Protein AF-A0A4Y7T231-F1 (afdb_monomer)

pLDDT: mean 80.31, std 19.52, range [34.78, 98.25]

Structure (mmCIF, N/CA/C/O backbone):
data_AF-A0A4Y7T231-F1
#
_entry.id   AF-A0A4Y7T231-F1
#
loop_
_atom_site.group_PDB
_atom_site.id
_atom_site.type_symbol
_atom_site.label_atom_id
_atom_site.label_alt_id
_atom_site.label_comp_id
_atom_site.label_asym_id
_atom_site.label_entity_id
_atom_site.label_seq_id
_atom_site.pdbx_PDB_ins_code
_atom_site.Cartn_x
_atom_site.Cartn_y
_atom_site.Cartn_z
_atom_site.occupancy
_atom_site.B_iso_or_equiv
_atom_site.auth_seq_id
_atom_site.auth_comp_id
_atom_site.auth_asym_id
_atom_site.auth_atom_id
_atom_site.pdbx_PDB_model_num
ATOM 1 N N . LEU A 1 1 ? 6.456 -14.681 -11.853 1.00 49.94 1 LEU A N 1
ATOM 2 C CA . LEU A 1 1 ? 7.644 -13.936 -11.351 1.00 49.94 1 LEU A CA 1
ATOM 3 C C . LEU A 1 1 ? 8.994 -14.300 -12.011 1.00 49.94 1 LEU A C 1
ATOM 5 O O . LEU A 1 1 ? 9.923 -13.508 -11.938 1.00 49.94 1 LEU A O 1
ATOM 9 N N . ARG A 1 2 ? 9.139 -15.438 -12.713 1.00 39.25 2 ARG A N 1
ATOM 10 C CA . ARG A 1 2 ? 10.451 -16.008 -13.107 1.00 39.25 2 ARG A CA 1
ATOM 11 C C . ARG A 1 2 ? 11.272 -15.256 -14.187 1.00 39.25 2 ARG A C 1
ATOM 13 O O . ARG A 1 2 ? 12.428 -15.616 -14.386 1.00 39.25 2 ARG A O 1
ATOM 20 N N . LYS A 1 3 ? 10.722 -14.251 -14.892 1.00 48.41 3 LYS A N 1
ATOM 21 C CA . LYS A 1 3 ? 11.432 -13.534 -15.982 1.00 48.41 3 LYS A CA 1
ATOM 22 C C . LYS A 1 3 ? 12.099 -12.209 -15.568 1.00 48.41 3 LYS A C 1
ATOM 24 O O . LYS A 1 3 ? 13.161 -11.919 -16.097 1.00 48.41 3 LYS A O 1
ATOM 29 N N . PHE A 1 4 ? 11.557 -11.461 -14.602 1.00 51.03 4 PHE A N 1
ATOM 30 C CA . PHE A 1 4 ? 12.110 -10.152 -14.197 1.00 51.03 4 PHE A CA 1
ATOM 31 C C . PHE A 1 4 ? 13.286 -10.251 -13.211 1.00 51.03 4 PHE A C 1
ATOM 33 O O . PHE A 1 4 ? 14.198 -9.435 -13.249 1.00 51.03 4 PHE A O 1
ATOM 40 N N . GLY A 1 5 ? 13.320 -11.288 -12.367 1.00 53.34 5 GLY A N 1
ATOM 41 C CA . GLY A 1 5 ? 14.402 -11.469 -11.391 1.00 53.34 5 GLY A CA 1
ATOM 42 C C . GLY A 1 5 ? 15.740 -11.943 -11.979 1.00 53.34 5 GLY A C 1
ATOM 43 O O . GLY A 1 5 ? 16.729 -11.974 -11.258 1.00 53.34 5 GLY A O 1
ATOM 44 N N . ARG A 1 6 ? 15.785 -12.341 -13.262 1.00 56.06 6 ARG A N 1
ATOM 45 C CA . ARG A 1 6 ? 17.008 -12.859 -13.909 1.00 56.06 6 ARG A CA 1
ATOM 46 C C . ARG A 1 6 ? 17.960 -11.765 -14.384 1.00 56.06 6 ARG A C 1
ATOM 48 O O . ARG A 1 6 ? 19.158 -12.012 -14.412 1.00 56.06 6 ARG A O 1
ATOM 55 N N . ASP A 1 7 ? 17.438 -10.593 -14.735 1.00 64.94 7 ASP A N 1
ATOM 56 C CA . ASP A 1 7 ? 18.247 -9.448 -15.152 1.00 64.94 7 ASP A CA 1
ATOM 57 C C . ASP A 1 7 ? 17.578 -8.141 -14.704 1.00 64.94 7 ASP A C 1
ATOM 59 O O . ASP A 1 7 ? 16.845 -7.474 -15.439 1.00 64.94 7 ASP A O 1
ATOM 63 N N . ILE A 1 8 ? 17.800 -7.810 -13.430 1.00 64.56 8 ILE A N 1
ATOM 64 C CA . ILE A 1 8 ? 17.281 -6.589 -12.804 1.00 64.56 8 ILE A CA 1
ATOM 65 C C . ILE A 1 8 ? 17.840 -5.348 -13.519 1.00 64.56 8 ILE A C 1
ATOM 67 O O . ILE A 1 8 ? 17.137 -4.346 -13.632 1.00 64.56 8 ILE A O 1
ATOM 71 N N . SER A 1 9 ? 19.069 -5.412 -14.040 1.00 64.62 9 SER A N 1
ATOM 72 C CA . SER A 1 9 ? 19.728 -4.297 -14.727 1.00 64.62 9 SER A CA 1
ATOM 73 C C . SER A 1 9 ? 19.059 -3.979 -16.065 1.00 64.62 9 SER A C 1
ATOM 75 O O . SER A 1 9 ? 18.733 -2.818 -16.318 1.00 64.62 9 SER A O 1
ATOM 77 N N . ALA A 1 10 ? 18.751 -4.996 -16.875 1.00 62.28 10 ALA A N 1
ATOM 78 C CA . ALA A 1 10 ? 17.990 -4.816 -18.113 1.00 62.28 10 ALA A CA 1
ATOM 79 C C . ALA A 1 10 ? 16.569 -4.290 -17.843 1.00 62.28 10 ALA A C 1
ATOM 81 O O . ALA A 1 10 ? 16.076 -3.416 -18.558 1.00 62.28 10 ALA A O 1
ATOM 82 N N . CYS A 1 11 ? 15.921 -4.759 -16.770 1.00 62.97 11 CYS A N 1
ATOM 83 C CA . CYS A 1 11 ? 14.601 -4.264 -16.370 1.00 62.97 11 CYS A CA 1
ATOM 84 C C . CYS A 1 11 ? 14.643 -2.796 -15.921 1.00 62.97 11 CYS A C 1
ATOM 86 O O . CYS A 1 11 ? 13.737 -2.036 -16.256 1.00 62.97 11 CYS A O 1
ATOM 88 N N . LYS A 1 12 ? 15.704 -2.376 -15.215 1.00 64.56 12 LYS A N 1
ATOM 89 C CA . LYS A 1 12 ? 15.936 -0.969 -14.846 1.00 64.56 12 LYS A CA 1
ATOM 90 C C . LYS A 1 12 ? 16.110 -0.091 -16.086 1.00 64.56 12 LYS A C 1
ATOM 92 O O . LYS A 1 12 ? 15.444 0.935 -16.189 1.00 64.56 12 LYS A O 1
ATOM 97 N N . GLN A 1 13 ? 16.941 -0.504 -17.046 1.00 61.41 13 GLN A N 1
ATOM 98 C CA . GLN A 1 13 ? 17.108 0.233 -18.306 1.00 61.41 13 GLN A CA 1
ATOM 99 C C . GLN A 1 13 ? 15.795 0.346 -19.090 1.00 61.41 13 GLN A C 1
ATOM 101 O O . GLN A 1 13 ? 15.484 1.415 -19.612 1.00 61.41 13 GLN A O 1
ATOM 106 N N . TRP A 1 14 ? 14.993 -0.719 -19.136 1.00 65.81 14 TRP A N 1
ATOM 107 C CA . TRP A 1 14 ? 13.682 -0.682 -19.783 1.00 65.81 14 TRP A CA 1
ATOM 108 C C . TRP A 1 14 ? 12.691 0.244 -19.060 1.00 65.81 14 TRP A C 1
ATOM 110 O O . TRP A 1 14 ? 11.988 1.013 -19.707 1.00 65.81 14 TRP A O 1
ATOM 120 N N . LEU A 1 15 ? 12.670 0.239 -17.723 1.00 65.44 15 LEU A N 1
ATOM 121 C CA . LEU A 1 15 ? 11.829 1.145 -16.932 1.00 65.44 15 LEU A CA 1
ATOM 122 C C . LEU A 1 15 ? 12.198 2.619 -17.147 1.00 65.44 15 LEU A C 1
ATOM 124 O O . LEU A 1 15 ? 11.304 3.443 -17.305 1.00 65.44 15 LEU A O 1
ATOM 128 N N . LEU A 1 16 ? 13.495 2.939 -17.206 1.00 63.09 16 LEU A N 1
ATOM 129 C CA . LEU A 1 16 ? 13.986 4.304 -17.439 1.00 63.09 16 LEU A CA 1
ATOM 130 C C . LEU A 1 16 ? 13.716 4.813 -18.862 1.00 63.09 16 LEU A C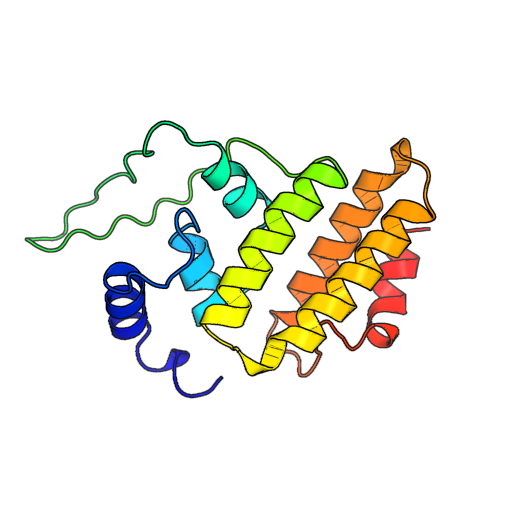 1
ATOM 132 O O . LEU A 1 16 ? 13.644 6.019 -19.078 1.00 63.09 16 LEU A O 1
ATOM 136 N N . THR A 1 17 ? 13.579 3.908 -19.833 1.00 59.59 17 THR A N 1
ATOM 137 C CA . THR A 1 17 ? 13.342 4.246 -21.248 1.00 59.59 17 THR A CA 1
ATOM 138 C C . THR A 1 17 ? 11.875 4.122 -21.662 1.00 59.59 17 THR A C 1
ATOM 140 O O . THR A 1 17 ? 11.496 4.587 -22.737 1.00 59.59 17 THR A O 1
ATOM 143 N N . SER A 1 18 ? 11.024 3.529 -20.820 1.00 61.50 18 SER A N 1
ATOM 144 C CA . SER A 1 18 ? 9.601 3.364 -21.099 1.00 61.50 18 SER A CA 1
ATOM 145 C C . SER A 1 18 ? 8.828 4.651 -20.820 1.00 61.50 18 SER A C 1
ATOM 147 O O . SER A 1 18 ? 8.595 5.025 -19.673 1.00 61.50 18 SER A O 1
ATOM 149 N N . SER A 1 19 ? 8.306 5.268 -21.878 1.00 61.03 19 SER A N 1
ATOM 150 C CA . SER A 1 19 ? 7.369 6.398 -21.794 1.00 61.03 19 SER A CA 1
ATOM 151 C C . SER A 1 19 ? 6.015 6.045 -21.159 1.00 61.03 19 SER A C 1
ATOM 153 O O . SER A 1 19 ? 5.220 6.934 -20.872 1.00 61.03 19 SER A O 1
ATOM 155 N N . SER A 1 20 ? 5.742 4.753 -20.945 1.00 72.88 20 SER A N 1
ATOM 156 C CA . SER A 1 20 ? 4.485 4.247 -20.375 1.00 72.88 20 SER A CA 1
ATOM 157 C C . SER A 1 20 ? 4.581 3.877 -18.891 1.00 72.88 20 SER A C 1
ATOM 159 O O . SER A 1 20 ? 3.562 3.543 -18.282 1.00 72.88 20 SER A O 1
ATOM 161 N N . ALA A 1 21 ? 5.780 3.933 -18.299 1.00 75.62 21 ALA A N 1
ATOM 162 C CA . ALA A 1 21 ? 5.953 3.707 -16.870 1.00 75.62 21 ALA A CA 1
ATOM 163 C C . ALA A 1 21 ? 5.348 4.879 -16.066 1.00 75.62 21 ALA A C 1
ATOM 165 O O . ALA A 1 21 ? 5.472 6.034 -16.481 1.00 75.62 21 ALA A O 1
ATOM 166 N N . PRO A 1 22 ? 4.701 4.624 -14.911 1.00 79.62 22 PRO A N 1
ATOM 167 C CA . PRO A 1 22 ? 4.197 5.687 -14.047 1.00 79.62 22 PRO A CA 1
ATOM 168 C C . PRO A 1 22 ? 5.289 6.701 -13.675 1.00 79.62 22 PRO A C 1
ATOM 170 O O . PRO A 1 22 ? 6.287 6.356 -13.039 1.00 79.62 22 PRO A O 1
ATOM 173 N N . SER A 1 23 ? 5.088 7.962 -14.061 1.00 74.50 23 SER A N 1
ATOM 174 C CA . SER A 1 23 ? 6.010 9.057 -13.760 1.00 74.50 23 SER A CA 1
ATOM 175 C C . SER A 1 23 ? 6.083 9.322 -12.256 1.00 74.50 23 SER A C 1
ATOM 177 O O . SER A 1 23 ? 5.051 9.359 -11.587 1.00 74.50 23 SER A O 1
ATOM 179 N N . GLY A 1 24 ? 7.288 9.570 -11.741 1.00 78.81 24 GLY A N 1
ATOM 180 C CA . GLY A 1 24 ? 7.498 9.942 -10.339 1.00 78.81 24 GLY A CA 1
ATOM 181 C C . GLY A 1 24 ? 7.506 8.772 -9.352 1.00 78.81 24 GLY A C 1
ATOM 182 O O . GLY A 1 24 ? 7.643 9.013 -8.159 1.00 78.81 24 GLY A O 1
ATOM 183 N N . PHE A 1 25 ? 7.396 7.517 -9.808 1.00 86.75 25 PHE A N 1
ATOM 184 C CA . PHE A 1 25 ? 7.574 6.366 -8.920 1.00 86.75 25 PHE A CA 1
ATOM 185 C C . PHE A 1 25 ? 9.067 6.172 -8.573 1.00 86.75 25 PHE A C 1
ATOM 187 O O . PHE A 1 25 ? 9.893 6.155 -9.493 1.00 86.75 25 PHE A O 1
ATOM 194 N N . PRO A 1 26 ? 9.444 6.015 -7.287 1.00 88.19 26 PRO A N 1
ATOM 195 C CA . PRO A 1 26 ? 10.848 5.987 -6.877 1.00 88.19 26 PRO A CA 1
ATOM 196 C C . PRO A 1 26 ? 11.624 4.797 -7.452 1.00 88.19 26 PRO A C 1
ATOM 198 O O . PRO A 1 26 ? 11.143 3.660 -7.442 1.00 88.19 26 PRO A O 1
ATOM 201 N N . ALA A 1 27 ? 12.877 5.027 -7.855 1.00 84.31 27 ALA A N 1
ATOM 202 C CA . ALA A 1 27 ? 13.767 3.976 -8.354 1.00 84.31 27 ALA A CA 1
ATOM 203 C C . ALA A 1 27 ? 14.005 2.852 -7.325 1.00 84.31 27 ALA A C 1
ATOM 205 O O . ALA A 1 27 ? 14.038 1.675 -7.693 1.00 84.31 27 ALA A O 1
ATOM 206 N N . SER A 1 28 ? 14.105 3.194 -6.033 1.00 85.75 28 SER A N 1
ATOM 207 C CA . SER A 1 28 ? 14.230 2.212 -4.945 1.00 85.75 28 SER A CA 1
ATOM 208 C C . SER A 1 28 ? 13.022 1.279 -4.860 1.00 85.75 28 SER A C 1
ATOM 210 O O . SER A 1 28 ? 13.167 0.085 -4.600 1.00 85.75 28 SER A O 1
ATOM 212 N N . GLU A 1 29 ? 11.825 1.802 -5.120 1.00 90.88 29 GLU A N 1
ATOM 213 C CA . GLU A 1 29 ? 10.590 1.030 -5.030 1.00 90.88 29 GLU A CA 1
ATOM 214 C C . GLU A 1 29 ? 10.352 0.181 -6.277 1.00 90.88 29 GLU A C 1
ATOM 216 O O . GLU A 1 29 ? 9.844 -0.935 -6.165 1.00 90.88 29 GLU A O 1
ATOM 221 N N . TRP A 1 30 ? 10.809 0.630 -7.451 1.00 87.75 30 TRP A N 1
ATOM 222 C CA . TRP A 1 30 ? 10.904 -0.239 -8.628 1.00 87.75 30 TRP A CA 1
ATOM 223 C C . TRP A 1 30 ? 11.787 -1.456 -8.355 1.00 87.75 30 TRP A C 1
ATOM 225 O O . TRP A 1 30 ? 11.437 -2.584 -8.703 1.00 87.75 30 TRP A O 1
ATOM 235 N N . GLU A 1 31 ? 12.925 -1.244 -7.699 1.00 86.62 31 GLU A N 1
ATOM 236 C CA . GLU A 1 31 ? 13.821 -2.327 -7.315 1.00 86.62 31 GLU A CA 1
ATOM 237 C C . GLU A 1 31 ? 13.194 -3.268 -6.283 1.00 86.62 31 GLU A C 1
ATOM 239 O O . GLU A 1 31 ? 13.339 -4.487 -6.416 1.0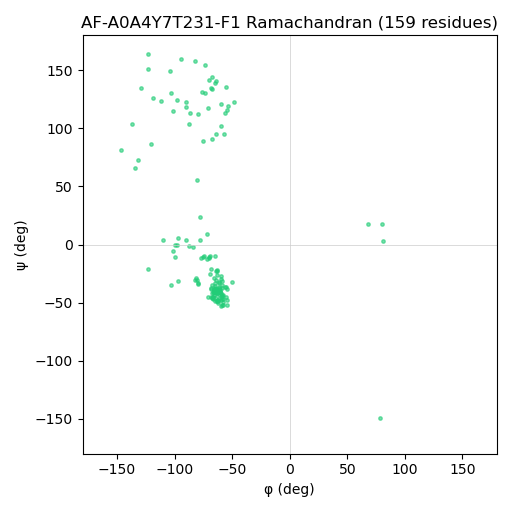0 86.62 31 GLU A O 1
ATOM 244 N N . ASN A 1 32 ? 12.455 -2.739 -5.305 1.00 89.44 32 ASN A N 1
ATOM 245 C CA . ASN A 1 32 ? 11.704 -3.574 -4.373 1.00 89.44 32 ASN A CA 1
ATOM 246 C C . ASN A 1 32 ? 10.689 -4.454 -5.113 1.00 89.44 32 ASN A C 1
ATOM 248 O O . ASN A 1 32 ? 10.702 -5.669 -4.914 1.00 89.44 32 ASN A O 1
ATOM 252 N N . LEU A 1 33 ? 9.904 -3.890 -6.038 1.00 88.69 33 LEU A N 1
ATOM 253 C CA . LEU A 1 33 ? 8.948 -4.652 -6.851 1.00 88.69 33 LEU A CA 1
ATOM 254 C C . LEU A 1 33 ? 9.621 -5.763 -7.666 1.00 88.69 33 LEU A C 1
ATOM 256 O O . LEU A 1 33 ? 9.163 -6.907 -7.650 1.00 88.69 33 LEU A O 1
ATOM 260 N N . LEU A 1 34 ? 10.729 -5.460 -8.348 1.00 86.38 34 LEU A N 1
ATOM 261 C CA . LEU A 1 34 ? 11.466 -6.442 -9.154 1.00 86.38 34 LEU A CA 1
ATOM 262 C C . LEU A 1 34 ? 12.077 -7.563 -8.301 1.00 86.38 34 LEU A C 1
ATOM 264 O O . LEU A 1 34 ? 12.156 -8.707 -8.750 1.00 86.38 34 LEU A O 1
ATOM 268 N N . ARG A 1 35 ? 12.491 -7.244 -7.069 1.00 84.75 35 ARG A N 1
ATOM 269 C CA . ARG A 1 35 ? 13.032 -8.206 -6.097 1.00 84.75 35 ARG A CA 1
ATOM 270 C C . ARG A 1 35 ? 11.945 -8.932 -5.295 1.00 84.75 35 ARG A C 1
ATOM 272 O O . ARG A 1 35 ? 12.291 -9.775 -4.473 1.00 84.75 35 ARG A O 1
ATOM 279 N N . GLY A 1 36 ? 10.666 -8.610 -5.504 1.00 85.25 36 GLY A N 1
ATOM 280 C CA . GLY A 1 36 ? 9.551 -9.154 -4.724 1.00 85.25 36 GLY A CA 1
ATOM 281 C C . GLY A 1 36 ? 9.516 -8.680 -3.267 1.00 85.25 36 GLY A C 1
ATOM 282 O O . GLY A 1 36 ? 8.866 -9.313 -2.449 1.00 85.25 36 GLY A O 1
ATOM 283 N N . LYS A 1 37 ? 10.216 -7.591 -2.933 1.00 88.50 37 LYS A N 1
ATOM 284 C CA . LYS A 1 37 ? 10.232 -6.961 -1.606 1.00 88.50 37 LYS A CA 1
ATOM 285 C C . LYS A 1 37 ? 9.019 -6.041 -1.415 1.00 88.50 37 LYS A C 1
ATOM 287 O O . LYS A 1 37 ? 8.454 -5.568 -2.405 1.00 88.50 37 LYS A O 1
ATOM 292 N N . PRO A 1 38 ? 8.622 -5.742 -0.163 1.00 89.62 38 PRO A N 1
ATOM 293 C CA . PRO A 1 38 ? 7.470 -4.887 0.074 1.00 89.62 38 PRO A CA 1
ATOM 294 C C . PRO A 1 38 ? 7.784 -3.454 -0.361 1.00 89.62 38 PRO A C 1
ATOM 296 O O . PRO A 1 38 ? 8.838 -2.916 -0.025 1.00 89.62 38 PRO A O 1
ATOM 299 N N . VAL A 1 39 ? 6.847 -2.828 -1.075 1.00 91.94 39 VAL A N 1
ATOM 300 C CA . VAL A 1 39 ? 6.939 -1.404 -1.424 1.00 91.94 39 VAL A CA 1
ATOM 301 C C . VAL A 1 39 ? 6.805 -0.553 -0.166 1.00 91.94 39 VAL A C 1
ATOM 303 O O . VAL A 1 39 ? 5.895 -0.752 0.644 1.00 91.94 39 VAL A O 1
ATOM 306 N N . ASN A 1 40 ? 7.676 0.433 0.000 1.00 93.94 40 ASN A N 1
ATOM 307 C CA . ASN A 1 40 ? 7.578 1.396 1.080 1.00 93.94 40 ASN A CA 1
ATOM 308 C C . ASN A 1 40 ? 6.682 2.578 0.682 1.00 93.94 40 ASN A C 1
ATOM 310 O O . ASN A 1 40 ? 7.107 3.487 -0.030 1.00 93.94 40 ASN A O 1
ATOM 314 N N . LEU A 1 41 ? 5.446 2.592 1.192 1.00 95.44 41 LEU A N 1
ATOM 315 C CA . LEU A 1 41 ? 4.478 3.651 0.895 1.00 95.44 41 LEU A CA 1
ATOM 316 C C . LEU A 1 41 ? 4.919 5.036 1.386 1.00 95.44 41 LEU A C 1
ATOM 318 O O . LEU A 1 41 ? 4.544 6.016 0.757 1.00 95.44 41 LEU A O 1
ATOM 322 N N . ASP A 1 42 ? 5.760 5.141 2.421 1.00 94.56 42 ASP A N 1
ATOM 323 C CA . ASP A 1 42 ? 6.305 6.436 2.860 1.00 94.56 42 ASP A CA 1
ATOM 324 C C . ASP A 1 42 ? 7.236 7.039 1.792 1.00 94.56 42 ASP A C 1
ATOM 326 O O . ASP A 1 42 ? 7.210 8.243 1.533 1.00 94.56 42 ASP A O 1
ATOM 330 N N . VAL A 1 43 ? 8.037 6.196 1.128 1.00 92.50 43 VAL A N 1
ATOM 331 C CA . VAL A 1 43 ? 8.949 6.606 0.044 1.00 92.50 43 VAL A CA 1
ATOM 332 C C . VAL A 1 43 ? 8.158 6.982 -1.202 1.00 92.50 43 VAL A C 1
ATOM 334 O O . VAL A 1 43 ? 8.404 8.039 -1.785 1.00 92.50 43 VAL A O 1
ATOM 337 N N . VAL A 1 44 ? 7.161 6.169 -1.567 1.00 92.94 44 VAL A N 1
ATOM 338 C CA . VAL A 1 44 ? 6.242 6.488 -2.669 1.00 92.94 44 VAL A CA 1
ATOM 339 C C . VAL A 1 44 ? 5.539 7.815 -2.396 1.00 92.94 44 VAL A C 1
ATOM 341 O O . VAL A 1 44 ? 5.622 8.726 -3.214 1.00 92.94 44 VAL A O 1
ATOM 344 N N . PHE A 1 45 ? 4.923 7.974 -1.226 1.00 93.12 45 PHE A N 1
ATOM 345 C CA . PHE A 1 45 ? 4.223 9.199 -0.853 1.00 93.12 45 PHE A CA 1
ATOM 346 C C . PHE A 1 45 ? 5.147 10.417 -0.877 1.00 93.12 45 PHE A C 1
ATOM 348 O O . PHE A 1 45 ? 4.817 11.424 -1.495 1.00 93.12 45 PHE A O 1
ATOM 355 N N . SER A 1 46 ? 6.340 10.311 -0.286 1.00 89.81 46 SER A N 1
ATOM 356 C CA . SER A 1 46 ? 7.343 11.379 -0.313 1.00 89.81 46 SER A CA 1
ATOM 357 C C . SER A 1 46 ? 7.699 11.824 -1.728 1.00 89.81 46 SER A C 1
ATOM 359 O O . SER A 1 46 ? 7.766 13.027 -1.981 1.00 89.81 46 SER A O 1
ATOM 361 N N . SER A 1 47 ? 7.910 10.879 -2.647 1.00 87.69 47 SER A N 1
ATOM 362 C CA . SER A 1 47 ? 8.331 11.187 -4.019 1.00 87.69 47 SER A CA 1
ATOM 363 C C . SER A 1 47 ? 7.297 11.986 -4.813 1.00 87.69 47 SER A C 1
ATOM 365 O O . SER A 1 47 ? 7.672 12.832 -5.619 1.00 87.69 47 SER A O 1
ATOM 367 N N . LEU A 1 48 ? 6.002 11.808 -4.526 1.00 86.12 48 LEU A N 1
ATOM 368 C CA . LEU A 1 48 ? 4.919 12.503 -5.230 1.00 86.12 48 LEU A CA 1
ATOM 369 C C . LEU A 1 48 ? 4.876 14.014 -4.944 1.00 86.12 48 LEU A C 1
ATOM 371 O O . LEU A 1 48 ? 4.312 14.767 -5.733 1.00 86.12 48 LEU A O 1
ATOM 375 N N . TYR A 1 49 ? 5.476 14.468 -3.837 1.00 78.06 49 TYR A N 1
ATOM 376 C CA . TYR A 1 49 ? 5.497 15.881 -3.429 1.00 78.06 49 TYR A CA 1
ATOM 377 C C . TYR A 1 49 ? 6.876 16.535 -3.550 1.00 78.06 49 TYR A C 1
ATOM 379 O O . TYR A 1 49 ? 7.042 17.699 -3.173 1.00 78.06 49 TYR A O 1
ATOM 387 N N . GLN A 1 50 ? 7.877 15.821 -4.067 1.00 65.69 50 GLN A N 1
ATOM 388 C CA . GLN A 1 50 ? 9.178 16.405 -4.370 1.00 65.69 50 GLN A CA 1
ATOM 389 C C . GLN A 1 50 ? 9.062 17.257 -5.646 1.00 65.69 50 GLN A C 1
ATOM 391 O O . GLN A 1 50 ? 9.270 16.782 -6.755 1.00 65.69 50 GLN A O 1
ATOM 396 N N . MET A 1 51 ? 8.727 18.544 -5.483 1.00 46.81 51 MET A N 1
ATOM 397 C CA . MET A 1 51 ? 8.752 19.546 -6.569 1.00 46.81 51 MET A CA 1
ATOM 398 C C . MET A 1 51 ? 10.173 19.892 -7.042 1.00 46.81 51 MET A C 1
ATOM 400 O O . MET A 1 51 ? 10.347 20.569 -8.051 1.00 46.81 51 MET A O 1
ATOM 404 N N . VAL A 1 52 ? 11.196 19.440 -6.319 1.00 41.28 52 VAL A N 1
ATOM 405 C CA . VAL A 1 52 ? 12.601 19.593 -6.689 1.00 41.28 52 VAL A CA 1
ATOM 406 C C . VAL A 1 52 ? 13.158 18.185 -6.834 1.00 41.28 52 VAL A C 1
ATOM 408 O O . VAL A 1 52 ? 13.016 17.414 -5.881 1.00 41.28 52 VAL A O 1
ATOM 411 N N . PRO A 1 53 ? 13.773 17.821 -7.974 1.00 40.31 53 PRO A N 1
ATOM 412 C CA . PRO A 1 53 ? 14.453 16.543 -8.078 1.00 40.31 53 PRO A CA 1
ATOM 413 C C . PRO A 1 53 ? 15.483 16.498 -6.955 1.00 40.31 53 PRO A C 1
ATOM 415 O O . PRO A 1 53 ? 16.431 17.289 -6.937 1.00 40.31 53 PRO A O 1
ATOM 418 N N . VAL A 1 54 ? 15.276 15.602 -5.988 1.00 40.56 54 VAL A N 1
ATOM 419 C CA . VAL A 1 54 ? 16.346 15.228 -5.074 1.00 40.56 54 VAL A CA 1
ATOM 420 C C . VAL A 1 54 ? 17.474 14.797 -5.994 1.00 40.56 54 VAL A C 1
ATOM 422 O O . VAL A 1 54 ? 17.316 13.863 -6.779 1.00 40.56 54 VAL A O 1
ATOM 425 N N . LYS A 1 55 ? 18.588 15.537 -5.967 1.00 39.22 55 LYS A N 1
ATOM 426 C CA . LYS A 1 55 ? 19.852 15.014 -6.468 1.00 39.22 55 LYS A CA 1
ATOM 427 C C . LYS A 1 55 ? 20.076 13.749 -5.655 1.00 39.22 55 LYS A C 1
ATOM 429 O O . LYS A 1 55 ? 20.553 13.825 -4.526 1.00 39.22 55 LYS A O 1
ATOM 434 N N . GLU A 1 56 ? 19.676 12.603 -6.199 1.00 44.12 56 GLU A N 1
ATOM 435 C CA . GLU A 1 56 ? 20.221 11.336 -5.758 1.00 44.12 56 GLU A CA 1
ATOM 436 C C . GLU A 1 56 ? 21.734 11.548 -5.744 1.00 44.12 56 GLU A C 1
ATOM 438 O O . GLU A 1 56 ? 22.303 12.043 -6.722 1.00 44.12 56 GLU A O 1
ATOM 443 N N . ASN A 1 57 ? 22.366 11.343 -4.589 1.00 38.38 57 ASN A N 1
ATOM 444 C CA . ASN A 1 57 ? 23.792 11.588 -4.446 1.00 38.38 57 ASN A CA 1
ATOM 445 C C . ASN A 1 57 ? 24.525 10.682 -5.436 1.00 38.38 57 ASN A C 1
ATOM 447 O O . ASN A 1 57 ? 24.659 9.477 -5.224 1.00 38.38 57 ASN A O 1
ATOM 451 N N . LYS A 1 58 ? 24.942 11.301 -6.542 1.00 39.00 58 LYS A N 1
ATOM 452 C CA . LYS A 1 58 ? 25.644 10.709 -7.671 1.00 39.00 58 LYS A CA 1
ATOM 453 C C . LYS A 1 58 ? 27.004 10.215 -7.190 1.00 39.00 58 LYS A C 1
ATOM 455 O O . LYS A 1 58 ? 27.956 10.986 -7.096 1.00 39.00 58 LYS A O 1
ATOM 460 N N . GLY A 1 59 ? 27.086 8.935 -6.844 1.00 35.53 59 GLY A N 1
ATOM 461 C CA . GLY A 1 59 ? 28.348 8.234 -6.641 1.00 35.53 59 GLY A CA 1
ATOM 462 C C . GLY A 1 59 ? 28.835 7.691 -7.981 1.00 35.53 59 GLY A C 1
ATOM 463 O O . GLY A 1 59 ? 28.191 6.828 -8.572 1.00 35.53 59 GLY A O 1
ATOM 464 N N . ARG A 1 60 ? 29.946 8.228 -8.486 1.00 39.06 60 ARG A N 1
ATOM 465 C CA . ARG A 1 60 ? 30.531 7.878 -9.786 1.00 39.06 60 ARG A CA 1
ATOM 466 C C . ARG A 1 60 ? 31.521 6.715 -9.619 1.00 39.06 60 ARG A C 1
ATOM 468 O O . ARG A 1 60 ? 32.485 6.855 -8.874 1.00 39.06 60 ARG A O 1
ATOM 475 N N . ILE A 1 61 ? 31.313 5.598 -10.323 1.00 37.22 61 ILE A N 1
ATOM 476 C CA . ILE A 1 61 ? 32.296 4.507 -10.479 1.00 37.22 61 ILE A CA 1
ATOM 477 C C . ILE A 1 61 ? 32.579 4.372 -11.989 1.00 37.22 61 ILE A C 1
ATOM 479 O O . ILE A 1 61 ? 31.917 3.647 -12.723 1.00 37.22 61 ILE A O 1
ATOM 483 N N . GLY A 1 62 ? 33.535 5.175 -12.477 1.00 56.56 62 GLY A N 1
ATOM 484 C CA . GLY A 1 62 ? 33.849 5.336 -13.908 1.00 56.56 62 GLY A CA 1
ATOM 485 C C . GLY A 1 62 ? 32.871 6.248 -14.676 1.00 56.56 62 GLY A C 1
ATOM 486 O O . GLY A 1 62 ? 32.317 7.188 -14.111 1.00 56.56 62 GLY A O 1
ATOM 487 N N . ASP A 1 63 ? 32.663 5.984 -15.972 1.00 49.00 63 ASP A N 1
ATOM 488 C CA . ASP A 1 63 ? 31.656 6.653 -16.828 1.00 49.00 63 ASP A CA 1
ATOM 489 C C . ASP A 1 63 ? 30.217 6.147 -16.618 1.00 49.00 63 ASP A C 1
ATOM 491 O O . ASP A 1 63 ? 29.294 6.609 -17.282 1.00 49.00 63 ASP A O 1
ATOM 495 N N . ASN A 1 64 ? 30.002 5.246 -15.656 1.00 40.16 64 ASN A N 1
ATOM 496 C CA . ASN A 1 64 ? 28.676 4.758 -15.299 1.00 40.16 64 ASN A CA 1
ATOM 497 C C . ASN A 1 64 ? 28.282 5.242 -13.895 1.00 40.16 64 ASN A C 1
ATOM 499 O O . ASN A 1 64 ? 28.984 5.025 -12.904 1.00 40.16 64 ASN A O 1
ATOM 503 N N . GLU A 1 65 ? 27.140 5.923 -13.829 1.00 34.78 65 GLU A N 1
ATOM 504 C CA . GLU A 1 65 ? 26.578 6.541 -12.630 1.00 34.78 65 GLU A CA 1
ATOM 505 C C . GLU A 1 65 ? 25.518 5.619 -12.014 1.00 34.78 65 GLU A C 1
ATOM 507 O O . GLU A 1 65 ? 24.566 5.228 -12.690 1.00 34.78 65 GLU A O 1
ATOM 512 N N . ILE A 1 66 ? 25.676 5.259 -10.736 1.00 38.28 66 ILE A N 1
ATOM 513 C CA . ILE A 1 66 ? 24.666 4.509 -9.985 1.00 38.28 66 ILE A CA 1
ATOM 514 C C . ILE A 1 66 ? 24.542 5.129 -8.591 1.00 38.28 66 ILE A C 1
ATOM 516 O O . ILE A 1 66 ? 25.384 4.909 -7.721 1.00 38.28 66 ILE A O 1
ATOM 520 N N . SER A 1 67 ? 23.478 5.895 -8.365 1.00 37.34 67 SER A N 1
ATOM 521 C CA . SER A 1 67 ? 23.111 6.430 -7.056 1.00 37.34 67 SER A CA 1
ATOM 522 C C . SER A 1 67 ? 21.977 5.612 -6.441 1.00 37.34 67 SER A C 1
ATOM 524 O O . SER A 1 67 ? 20.860 5.619 -6.938 1.00 37.34 67 SER A O 1
ATOM 526 N N . PHE A 1 68 ? 22.245 4.926 -5.329 1.00 46.59 68 PHE A N 1
ATOM 527 C CA . PHE A 1 68 ? 21.208 4.320 -4.482 1.00 46.59 68 PHE A CA 1
ATOM 528 C C . PHE A 1 68 ? 21.484 4.684 -3.022 1.00 46.59 68 PHE A C 1
ATOM 530 O O . PHE A 1 68 ? 21.957 3.874 -2.229 1.00 46.59 68 PHE A O 1
ATOM 537 N N . GLY A 1 69 ? 21.240 5.947 -2.675 1.00 40.44 69 GLY A N 1
ATOM 538 C CA . GLY A 1 69 ? 21.189 6.384 -1.284 1.00 40.44 69 GLY A CA 1
ATOM 539 C C . GLY A 1 69 ? 19.762 6.253 -0.764 1.00 40.44 69 GLY A C 1
ATOM 540 O O . GLY A 1 69 ? 18.868 6.917 -1.279 1.00 40.44 69 GLY A O 1
ATOM 541 N N . HIS A 1 70 ? 19.538 5.421 0.255 1.00 46.47 70 HIS A N 1
ATOM 542 C CA . HIS A 1 70 ? 18.293 5.449 1.023 1.00 46.47 70 HIS A CA 1
ATOM 543 C C . HIS A 1 70 ? 18.230 6.762 1.815 1.00 46.47 70 HIS A C 1
ATOM 545 O O . HIS A 1 70 ? 18.735 6.851 2.930 1.00 46.47 70 HIS A O 1
ATOM 551 N N . THR A 1 71 ? 17.639 7.801 1.230 1.00 53.38 71 THR A N 1
ATOM 552 C CA . THR A 1 71 ? 17.218 8.983 1.984 1.00 53.38 71 THR A CA 1
ATOM 553 C C . THR A 1 71 ? 15.940 8.629 2.739 1.00 53.38 71 THR A C 1
ATOM 555 O O . THR A 1 71 ? 15.021 8.054 2.151 1.00 53.38 71 THR A O 1
ATOM 558 N N . GLU A 1 72 ? 15.874 8.934 4.039 1.00 59.91 72 GLU A N 1
ATOM 559 C CA . GLU A 1 72 ? 14.623 8.775 4.782 1.00 59.91 72 GLU A CA 1
ATOM 560 C C . GLU A 1 72 ? 13.500 9.567 4.090 1.00 59.91 72 GLU A C 1
ATOM 562 O O . GLU A 1 72 ? 13.720 10.710 3.673 1.00 59.91 72 GLU A O 1
ATOM 567 N N . PRO A 1 73 ? 12.298 8.982 3.940 1.00 70.62 73 PRO A N 1
ATOM 568 C CA . PRO A 1 73 ? 11.187 9.675 3.311 1.00 70.62 73 PRO A CA 1
ATOM 569 C C . PRO A 1 73 ? 10.834 10.948 4.087 1.00 70.62 73 PRO A C 1
ATOM 571 O O . PRO A 1 73 ? 10.482 10.898 5.266 1.00 70.62 73 P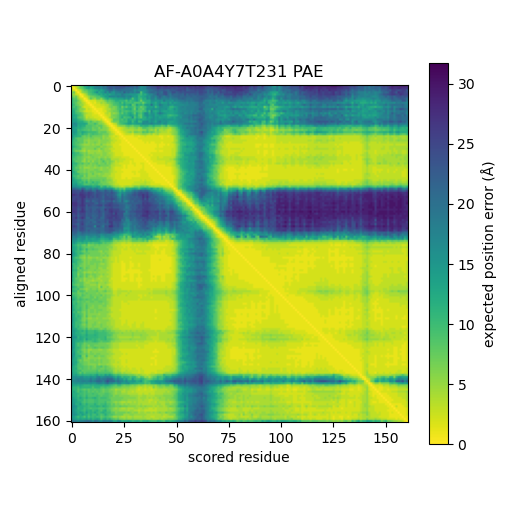RO A O 1
ATOM 574 N N . ALA A 1 74 ? 10.913 12.093 3.404 1.00 79.06 74 ALA A N 1
ATOM 575 C CA . ALA A 1 74 ? 10.644 13.412 3.978 1.00 79.06 74 ALA A CA 1
ATOM 576 C C . ALA A 1 74 ? 9.193 13.577 4.467 1.00 79.06 74 ALA A C 1
ATOM 578 O O . ALA A 1 74 ? 8.910 14.430 5.305 1.00 79.06 74 ALA A O 1
ATOM 579 N N . ARG A 1 75 ? 8.265 12.774 3.935 1.00 86.75 75 ARG A N 1
ATOM 580 C CA . ARG A 1 75 ? 6.859 12.707 4.339 1.00 86.75 75 ARG A CA 1
ATOM 581 C C . ARG A 1 75 ? 6.469 11.259 4.607 1.00 86.75 75 ARG A C 1
ATOM 583 O O . ARG A 1 75 ? 6.759 10.372 3.809 1.00 86.75 75 ARG A O 1
ATOM 590 N N . LYS A 1 76 ? 5.775 11.030 5.716 1.0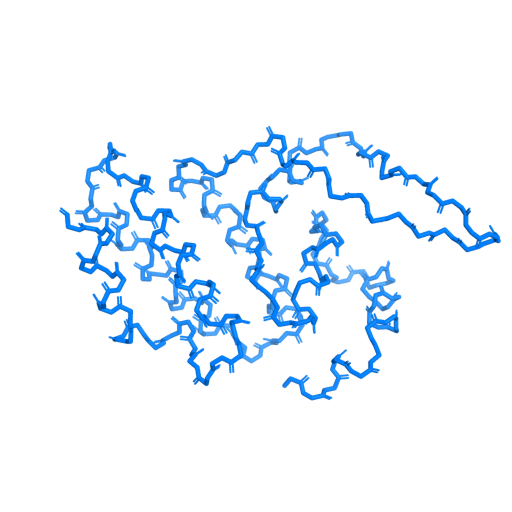0 92.75 76 LYS A N 1
ATOM 591 C CA . LYS A 1 76 ? 5.240 9.714 6.075 1.00 92.75 76 LYS A CA 1
ATOM 592 C C . LYS A 1 76 ? 3.745 9.676 5.807 1.00 92.75 76 LYS A C 1
ATOM 594 O O . LYS A 1 76 ? 3.076 10.700 5.919 1.00 92.75 76 LYS A O 1
ATOM 599 N N . VAL A 1 77 ? 3.242 8.500 5.464 1.00 95.00 77 VAL A N 1
ATOM 600 C CA . VAL A 1 77 ? 1.810 8.241 5.338 1.00 95.00 77 VAL A CA 1
ATOM 601 C C . VAL A 1 77 ? 1.209 8.247 6.741 1.00 95.00 77 VAL A C 1
ATOM 603 O O . VAL A 1 77 ? 1.591 7.429 7.577 1.00 95.00 77 VAL A O 1
ATOM 606 N N . GLN A 1 78 ? 0.297 9.181 7.017 1.00 95.44 78 GLN A N 1
ATOM 607 C CA . GLN A 1 78 ? -0.303 9.343 8.349 1.00 95.44 78 GLN A CA 1
ATOM 608 C C . GLN A 1 78 ? -1.826 9.247 8.337 1.00 95.44 78 GLN A C 1
ATOM 610 O O . GLN A 1 78 ? -2.431 8.954 9.366 1.00 95.44 78 GLN A O 1
ATOM 615 N N . THR A 1 79 ? -2.450 9.461 7.182 1.00 96.50 79 THR A N 1
ATOM 616 C CA . THR A 1 79 ? -3.904 9.468 7.033 1.00 96.50 79 THR A CA 1
ATOM 617 C C . THR A 1 79 ? -4.381 8.447 6.001 1.00 96.50 79 THR A C 1
ATOM 619 O O . THR A 1 79 ? -3.618 7.979 5.153 1.00 96.50 79 THR A O 1
ATOM 622 N N . HIS A 1 80 ? -5.682 8.142 6.027 1.00 97.38 80 HIS A N 1
ATOM 623 C CA . HIS A 1 80 ? -6.346 7.367 4.973 1.00 97.38 80 HIS A CA 1
ATOM 624 C C . HIS A 1 80 ? -6.153 7.995 3.576 1.00 97.38 80 HIS A C 1
ATOM 626 O O . HIS A 1 80 ? -5.966 7.279 2.589 1.00 97.38 80 HIS A O 1
ATOM 632 N N . GLY A 1 81 ? -6.153 9.332 3.489 1.00 96.81 81 GLY A N 1
ATOM 633 C CA . GLY A 1 81 ? -5.906 10.060 2.243 1.00 96.81 81 GLY A CA 1
ATOM 634 C C . GLY A 1 81 ? -4.484 9.848 1.723 1.00 96.81 81 GLY A C 1
ATOM 635 O O . GLY A 1 81 ? -4.308 9.475 0.563 1.00 96.81 81 GLY A O 1
ATOM 636 N N . ASP A 1 82 ? -3.482 9.994 2.594 1.00 96.44 82 ASP A N 1
ATOM 637 C CA . ASP A 1 82 ? -2.075 9.748 2.244 1.00 96.44 82 ASP A CA 1
ATOM 638 C C . ASP A 1 82 ? -1.873 8.310 1.763 1.00 96.44 82 ASP A C 1
ATOM 640 O O . ASP A 1 82 ? -1.212 8.067 0.750 1.00 96.44 82 ASP A O 1
ATOM 644 N N . TRP A 1 83 ? -2.484 7.353 2.471 1.00 98.06 83 TRP A N 1
ATOM 645 C CA . TRP A 1 83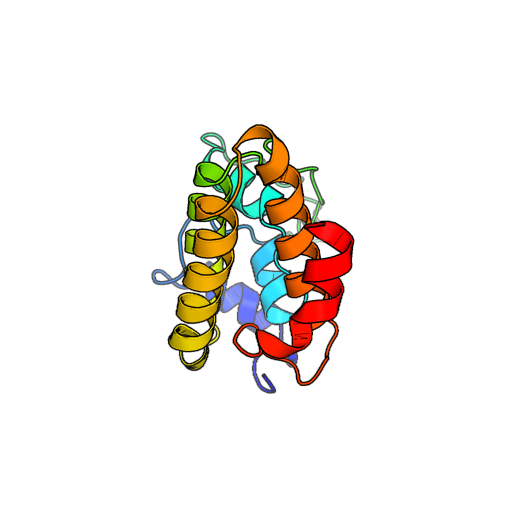 ? -2.409 5.939 2.128 1.00 98.06 83 TRP A CA 1
ATOM 646 C C . TRP A 1 83 ? -3.041 5.677 0.764 1.00 98.06 83 TRP A C 1
ATOM 648 O O . TRP A 1 83 ? -2.423 5.018 -0.063 1.00 98.06 83 TRP A O 1
ATOM 658 N N . THR A 1 84 ? -4.213 6.255 0.486 1.00 97.75 84 THR A N 1
ATOM 659 C CA . THR A 1 84 ? -4.896 6.104 -0.809 1.00 97.75 84 THR A CA 1
ATOM 660 C C . THR A 1 84 ? -4.029 6.626 -1.955 1.00 97.75 84 THR A C 1
ATOM 662 O O . THR A 1 84 ? -3.882 5.963 -2.981 1.00 97.75 84 THR A O 1
ATOM 665 N N . ILE A 1 85 ? -3.405 7.793 -1.778 1.00 95.25 85 ILE A N 1
ATOM 666 C CA . ILE A 1 85 ? -2.510 8.391 -2.777 1.00 95.25 85 ILE A CA 1
ATOM 667 C C . ILE A 1 85 ? -1.296 7.485 -3.026 1.00 95.25 85 ILE A C 1
ATOM 669 O O . ILE A 1 85 ? -0.987 7.158 -4.176 1.00 95.25 85 ILE A O 1
ATOM 673 N N . ALA A 1 86 ? -0.627 7.046 -1.958 1.00 96.00 86 ALA A N 1
ATOM 674 C CA . ALA A 1 86 ? 0.557 6.197 -2.048 1.00 96.00 86 ALA A CA 1
ATOM 675 C C . ALA A 1 86 ? 0.239 4.813 -2.637 1.00 96.00 86 ALA A C 1
ATOM 677 O O . ALA A 1 86 ? 0.968 4.320 -3.502 1.00 96.00 86 ALA A O 1
ATOM 678 N N . TRP A 1 87 ? -0.862 4.197 -2.201 1.00 97.38 87 TRP A N 1
ATOM 679 C CA . TRP A 1 87 ? -1.302 2.881 -2.652 1.00 97.38 87 TRP A CA 1
ATOM 680 C C . TRP A 1 87 ? -1.704 2.885 -4.124 1.00 97.38 87 TRP A C 1
ATOM 682 O O . TRP A 1 87 ? -1.309 1.983 -4.857 1.00 97.38 87 TRP A O 1
ATOM 692 N N . ASN A 1 88 ? -2.404 3.917 -4.599 1.00 95.81 88 ASN A N 1
ATOM 693 C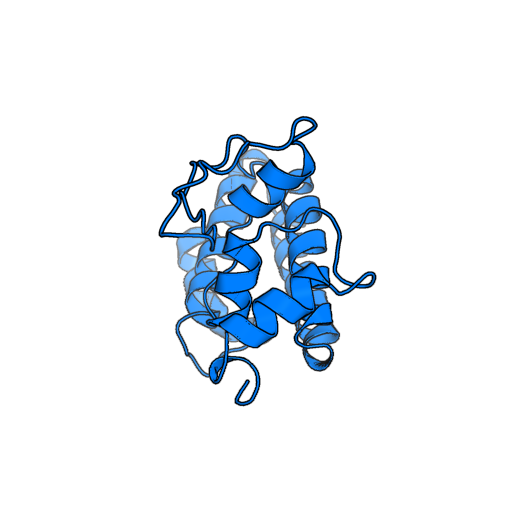 CA . ASN A 1 88 ? -2.745 4.043 -6.018 1.00 95.81 88 ASN A CA 1
ATOM 694 C C . ASN A 1 88 ? -1.490 4.121 -6.901 1.00 95.81 88 ASN A C 1
ATOM 696 O O . ASN A 1 88 ? -1.428 3.490 -7.958 1.00 95.81 88 ASN A O 1
ATOM 700 N N . ALA A 1 89 ? -0.464 4.860 -6.468 1.00 94.31 89 ALA A N 1
ATOM 701 C CA . ALA 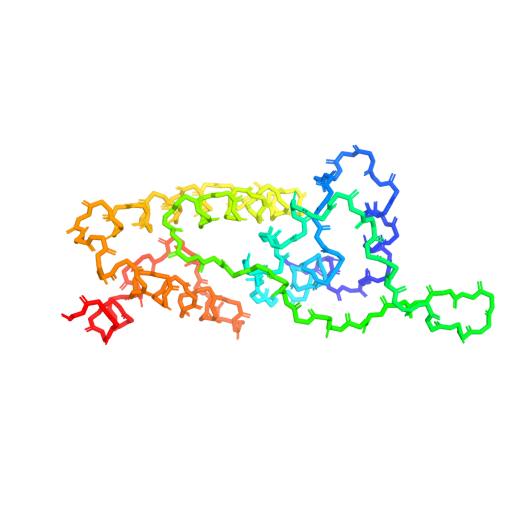A 1 89 ? 0.804 4.937 -7.190 1.00 94.31 89 ALA A CA 1
ATOM 702 C C . ALA A 1 89 ? 1.544 3.586 -7.190 1.00 94.31 89 ALA A C 1
ATOM 704 O O . ALA A 1 89 ? 1.980 3.120 -8.246 1.00 94.31 89 ALA A O 1
ATOM 705 N N . ALA A 1 90 ? 1.619 2.918 -6.033 1.00 95.50 90 ALA A N 1
ATOM 706 C CA . ALA A 1 90 ? 2.206 1.584 -5.904 1.00 95.50 90 ALA A CA 1
ATOM 707 C C . ALA A 1 90 ? 1.458 0.521 -6.726 1.00 95.50 90 ALA A C 1
ATOM 709 O O . ALA A 1 90 ? 2.091 -0.312 -7.377 1.00 95.50 90 ALA A O 1
ATOM 710 N N . SER A 1 91 ? 0.127 0.576 -6.755 1.00 95.19 91 SER A N 1
ATOM 711 C CA . SER A 1 91 ? -0.720 -0.353 -7.507 1.00 95.19 91 SER A CA 1
ATOM 712 C C . SER A 1 91 ? -0.521 -0.190 -9.008 1.00 95.19 91 SER A C 1
ATOM 714 O O . SER A 1 91 ? -0.275 -1.178 -9.690 1.00 95.19 91 SER A O 1
ATOM 716 N N . ARG A 1 92 ? -0.492 1.047 -9.523 1.00 93.50 92 ARG A N 1
ATOM 717 C CA . ARG A 1 92 ? -0.200 1.316 -10.945 1.00 93.50 92 ARG A CA 1
ATOM 718 C C . ARG A 1 92 ? 1.191 0.834 -11.357 1.00 93.50 92 ARG A C 1
ATOM 720 O O . ARG A 1 92 ? 1.346 0.270 -12.437 1.00 93.50 92 ARG A O 1
ATOM 727 N N . ALA A 1 93 ? 2.202 1.038 -10.511 1.00 91.94 93 ALA A N 1
ATOM 728 C CA . ALA A 1 93 ? 3.553 0.529 -10.758 1.00 91.94 93 ALA A CA 1
ATOM 729 C C . ALA A 1 93 ? 3.593 -1.009 -10.754 1.00 91.94 93 ALA A C 1
ATOM 731 O O . ALA A 1 93 ? 4.223 -1.631 -11.612 1.00 91.94 93 ALA A O 1
ATOM 732 N N . THR A 1 94 ? 2.863 -1.632 -9.828 1.00 92.31 94 THR A N 1
ATOM 733 C CA . THR A 1 94 ? 2.754 -3.091 -9.737 1.00 92.31 94 THR A CA 1
ATOM 734 C C . THR A 1 94 ? 2.006 -3.674 -10.936 1.00 92.31 94 THR A C 1
ATOM 736 O O . THR A 1 94 ? 2.502 -4.623 -11.533 1.00 92.31 94 THR A O 1
ATOM 739 N N . GLU A 1 95 ? 0.872 -3.097 -11.342 1.00 92.62 95 GLU A N 1
ATOM 740 C CA . GLU A 1 95 ? 0.101 -3.494 -12.531 1.00 92.62 95 GLU A CA 1
ATOM 741 C C . GLU A 1 95 ? 0.936 -3.336 -13.809 1.00 92.62 95 GLU A C 1
ATOM 743 O O . GLU A 1 95 ? 0.898 -4.194 -14.690 1.00 92.62 95 GLU A O 1
ATOM 748 N N . PHE A 1 96 ? 1.758 -2.286 -13.898 1.00 89.19 96 PHE A N 1
ATOM 749 C CA . PHE A 1 96 ? 2.653 -2.083 -15.034 1.00 89.19 96 PHE A CA 1
ATOM 750 C C . PHE A 1 96 ? 3.634 -3.257 -15.225 1.00 89.19 96 PHE A C 1
ATOM 752 O O . PHE A 1 96 ? 3.791 -3.746 -16.346 1.00 89.19 96 PHE A O 1
ATOM 759 N N . LEU A 1 97 ? 4.246 -3.753 -14.142 1.00 87.56 97 LEU A N 1
ATOM 760 C CA . LEU A 1 97 ? 5.146 -4.919 -14.178 1.00 87.56 97 LEU A CA 1
ATOM 761 C C . LEU A 1 97 ? 4.399 -6.260 -14.219 1.00 87.56 97 LEU A C 1
ATOM 763 O O . LEU A 1 97 ? 4.855 -7.228 -14.833 1.00 87.56 97 LEU A O 1
ATOM 767 N N . PHE A 1 98 ? 3.252 -6.331 -13.553 1.00 87.62 98 PHE A N 1
ATOM 768 C CA . PHE A 1 98 ? 2.506 -7.551 -13.275 1.00 87.62 98 PHE A CA 1
ATOM 769 C C . PHE A 1 98 ? 1.017 -7.339 -13.563 1.00 87.62 98 PHE A C 1
ATOM 771 O O . PHE A 1 98 ? 0.189 -7.416 -12.662 1.00 87.62 98 PHE A O 1
ATOM 778 N N . ARG A 1 99 ? 0.662 -7.125 -14.837 1.00 88.00 99 ARG A N 1
ATOM 779 C CA . ARG A 1 99 ? -0.723 -6.817 -15.266 1.00 88.00 99 ARG A CA 1
ATOM 780 C C . ARG A 1 99 ? -1.795 -7.766 -14.720 1.00 88.00 99 ARG A C 1
ATOM 782 O O . ARG A 1 99 ? -2.915 -7.347 -14.475 1.00 88.00 99 ARG A O 1
ATOM 789 N N . HIS A 1 100 ? -1.447 -9.034 -14.511 1.00 88.38 100 HIS A N 1
ATOM 790 C CA . HIS A 1 100 ? -2.351 -10.055 -13.973 1.00 88.38 100 HIS A CA 1
ATOM 791 C C . HIS A 1 100 ? -2.706 -9.866 -12.488 1.00 88.38 100 HIS A C 1
ATOM 793 O O . HIS A 1 100 ? -3.598 -10.549 -12.007 1.00 88.38 100 HIS A O 1
ATOM 799 N N . ARG A 1 101 ? -2.021 -8.980 -11.753 1.00 90.69 101 ARG A N 1
ATOM 800 C CA . ARG A 1 101 ? -2.279 -8.710 -10.328 1.00 90.69 101 ARG A CA 1
ATOM 801 C C . ARG A 1 101 ? -3.302 -7.599 -10.086 1.00 90.69 101 ARG A C 1
ATOM 803 O O . ARG A 1 101 ? -3.510 -7.220 -8.942 1.00 90.69 101 ARG A O 1
AT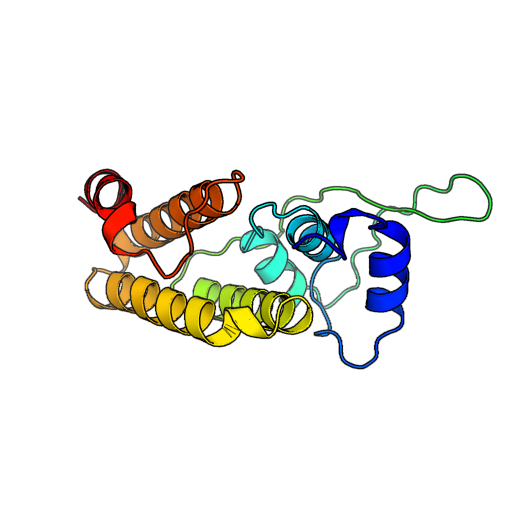OM 810 N N . ARG A 1 102 ? -3.914 -7.037 -11.131 1.00 93.19 102 ARG A N 1
ATOM 811 C CA . ARG A 1 102 ? -4.848 -5.910 -10.993 1.00 93.19 102 ARG A CA 1
ATOM 812 C C . ARG A 1 102 ? -5.988 -6.212 -10.017 1.00 93.19 102 ARG A C 1
ATOM 814 O O . ARG A 1 102 ? -6.182 -5.458 -9.072 1.00 93.19 102 ARG A O 1
ATOM 821 N N . ASP A 1 103 ? -6.680 -7.330 -10.217 1.00 94.62 103 ASP A N 1
ATOM 822 C CA . ASP A 1 103 ? -7.845 -7.687 -9.401 1.00 94.62 103 ASP A CA 1
ATOM 823 C C . ASP A 1 103 ? -7.459 -7.900 -7.928 1.00 94.62 103 ASP A C 1
ATOM 825 O O . ASP A 1 103 ? -8.151 -7.423 -7.032 1.00 94.62 103 ASP A O 1
ATOM 829 N N . GLU A 1 104 ? -6.298 -8.522 -7.687 1.00 94.75 104 GLU A N 1
ATOM 830 C CA . GLU A 1 104 ? -5.711 -8.703 -6.352 1.00 94.75 104 GLU A CA 1
ATOM 831 C C . GLU A 1 104 ? -5.452 -7.352 -5.657 1.00 94.75 104 GLU A C 1
ATOM 833 O O . GLU A 1 104 ? -5.780 -7.174 -4.483 1.00 94.75 104 GLU A O 1
ATOM 838 N N . LEU A 1 105 ? -4.873 -6.382 -6.375 1.00 95.50 105 LEU A N 1
ATOM 839 C CA . LEU A 1 105 ? -4.578 -5.047 -5.844 1.00 95.50 105 LEU A CA 1
ATOM 840 C C . LEU A 1 105 ? -5.859 -4.260 -5.536 1.00 95.50 105 LEU A C 1
ATOM 842 O O . LEU A 1 105 ? -5.928 -3.596 -4.500 1.00 95.50 105 LEU A O 1
ATOM 846 N N . ASP A 1 106 ? -6.866 -4.349 -6.410 1.00 96.69 106 ASP A N 1
ATOM 847 C CA . ASP A 1 106 ? -8.159 -3.675 -6.250 1.00 96.69 106 ASP A CA 1
ATOM 848 C C . ASP A 1 106 ? -8.970 -4.264 -5.085 1.00 96.69 106 ASP A C 1
ATOM 850 O O . ASP A 1 106 ? -9.652 -3.535 -4.359 1.00 96.69 106 ASP A O 1
ATOM 854 N N . GLU A 1 107 ? -8.924 -5.584 -4.900 1.00 97.25 107 GLU A N 1
ATOM 855 C CA . GLU A 1 107 ? -9.557 -6.272 -3.774 1.00 97.25 107 GLU A CA 1
ATOM 856 C C . GLU A 1 107 ? -8.895 -5.904 -2.445 1.00 97.25 107 GLU A C 1
ATOM 858 O O . GLU A 1 107 ? -9.581 -5.496 -1.503 1.00 97.25 107 GLU A O 1
ATOM 863 N N . TYR A 1 108 ? -7.563 -5.936 -2.393 1.00 97.62 108 TYR A N 1
ATOM 864 C CA . TYR A 1 108 ? -6.816 -5.517 -1.212 1.00 97.62 108 TYR A CA 1
ATOM 865 C C . TYR A 1 108 ? -7.056 -4.043 -0.861 1.00 97.62 108 TYR A C 1
ATOM 867 O O . TYR A 1 108 ? -7.226 -3.701 0.312 1.00 97.62 108 TYR A O 1
ATOM 875 N N . ALA A 1 109 ? -7.131 -3.165 -1.869 1.00 97.94 109 ALA A N 1
ATOM 876 C CA . ALA A 1 109 ? -7.430 -1.753 -1.656 1.00 97.94 109 ALA A CA 1
ATOM 877 C C . ALA A 1 109 ? -8.778 -1.569 -0.944 1.00 97.94 109 ALA A C 1
ATOM 879 O O . ALA A 1 109 ? -8.859 -0.878 0.073 1.00 97.94 109 ALA A O 1
ATOM 880 N N . ARG A 1 110 ? -9.823 -2.236 -1.453 1.00 98.12 110 ARG A N 1
ATOM 881 C CA . ARG A 1 110 ? -11.172 -2.212 -0.871 1.00 98.12 110 ARG A CA 1
ATOM 882 C C . ARG A 1 110 ? -11.179 -2.728 0.563 1.00 98.12 110 ARG A C 1
ATOM 884 O O . ARG A 1 110 ? -11.829 -2.129 1.418 1.00 98.12 110 ARG A O 1
ATOM 891 N N . PHE A 1 111 ? -10.438 -3.799 0.832 1.00 97.75 111 PHE A N 1
ATOM 892 C CA . PHE A 1 111 ? -10.315 -4.362 2.172 1.00 97.75 111 PHE A CA 1
ATOM 893 C C . PHE A 1 111 ? -9.728 -3.358 3.175 1.00 97.75 111 PHE A C 1
ATOM 895 O O . PHE A 1 111 ? -10.356 -3.069 4.193 1.00 97.75 111 PHE A O 1
ATOM 902 N N . ILE A 1 112 ? -8.573 -2.756 2.875 1.00 98.25 112 ILE A N 1
ATOM 903 C CA . ILE A 1 112 ? -7.947 -1.782 3.783 1.00 98.25 112 ILE A CA 1
ATOM 904 C C . ILE A 1 112 ? -8.807 -0.517 3.941 1.00 98.25 112 ILE A C 1
ATOM 906 O O . ILE A 1 112 ? -8.945 0.001 5.051 1.00 98.25 112 ILE A O 1
ATOM 910 N N . GLN A 1 113 ? -9.449 -0.041 2.870 1.00 98.12 113 GLN A N 1
ATOM 911 C CA . GLN A 1 113 ? -10.380 1.091 2.949 1.00 98.12 113 GLN A CA 1
ATOM 912 C C . GLN A 1 113 ? -11.582 0.797 3.857 1.00 98.12 113 GLN A C 1
ATOM 914 O O . GLN A 1 113 ? -12.003 1.672 4.615 1.00 98.12 113 GLN A O 1
ATOM 919 N N . ALA A 1 114 ? -12.108 -0.432 3.843 1.00 97.69 114 ALA A N 1
ATOM 920 C CA . ALA A 1 114 ? -13.165 -0.845 4.764 1.00 97.69 114 ALA A CA 1
ATOM 921 C C . ALA A 1 114 ? -12.689 -0.846 6.230 1.00 97.69 114 ALA A C 1
ATOM 923 O O . ALA A 1 114 ? -13.434 -0.435 7.125 1.00 97.69 114 ALA A O 1
ATOM 924 N N . GLU A 1 115 ? -11.438 -1.235 6.498 1.00 97.69 115 GLU A N 1
ATOM 925 C CA . GLU A 1 115 ? -10.860 -1.161 7.848 1.00 97.69 115 GLU A CA 1
ATOM 926 C C . GLU A 1 115 ? -10.718 0.290 8.345 1.00 97.69 115 GLU A C 1
ATOM 928 O O . GLU A 1 115 ? -10.966 0.543 9.527 1.00 97.69 115 GLU A O 1
ATOM 933 N N . PHE A 1 116 ? -10.401 1.248 7.463 1.00 97.88 116 PHE A N 1
ATOM 934 C CA . PHE A 1 116 ? -10.449 2.683 7.781 1.00 97.88 116 PHE A CA 1
ATOM 935 C C . PHE A 1 116 ? -11.879 3.177 8.034 1.00 97.88 116 PHE A C 1
ATOM 937 O O . PHE A 1 116 ? -12.116 3.893 9.007 1.00 97.88 116 PHE A O 1
ATOM 944 N N . ALA A 1 117 ? -12.834 2.798 7.180 1.00 97.12 117 ALA A N 1
ATOM 945 C CA . ALA A 1 117 ? -14.220 3.267 7.248 1.00 97.12 117 ALA A CA 1
ATOM 946 C C . ALA A 1 117 ? -14.966 2.788 8.504 1.00 97.12 117 ALA A C 1
ATOM 948 O O . ALA A 1 117 ? -15.873 3.461 8.987 1.00 97.12 117 ALA A O 1
ATOM 949 N N . THR A 1 118 ? -14.582 1.633 9.045 1.00 96.19 118 THR A N 1
ATOM 950 C CA . THR A 1 118 ? -15.200 1.032 10.238 1.00 96.19 118 THR A CA 1
ATOM 951 C C . THR A 1 118 ? -14.583 1.508 11.554 1.00 96.19 118 THR A C 1
ATOM 953 O O . THR A 1 118 ? -15.030 1.091 12.622 1.00 96.19 118 THR A O 1
ATOM 956 N N . ARG A 1 119 ? -13.562 2.375 11.507 1.00 94.56 119 ARG A N 1
ATOM 957 C CA . ARG A 1 119 ? -12.791 2.807 12.679 1.00 94.56 119 ARG A CA 1
ATOM 958 C C . ARG A 1 119 ? -12.796 4.309 12.879 1.00 94.56 119 ARG A C 1
ATOM 960 O O . ARG A 1 119 ? -12.851 5.093 11.934 1.00 94.56 119 ARG A O 1
ATOM 967 N N . GLN A 1 120 ? -12.672 4.695 14.145 1.00 95.12 120 GLN A N 1
ATOM 968 C CA . GLN A 1 120 ? -12.494 6.086 14.536 1.00 95.12 120 GLN A CA 1
ATOM 969 C C . GLN A 1 120 ? -11.129 6.602 14.059 1.00 95.12 120 GLN A C 1
ATOM 971 O O . GLN A 1 120 ? -10.143 5.861 14.036 1.00 95.12 120 GLN A O 1
ATOM 976 N N . VAL A 1 121 ? -11.085 7.874 13.655 1.00 94.69 121 VAL A N 1
ATOM 977 C CA . VAL A 1 121 ? -9.919 8.506 13.009 1.00 94.69 121 VAL A CA 1
ATOM 978 C C . VAL A 1 121 ? -8.666 8.464 13.889 1.00 94.69 121 VAL A C 1
ATOM 980 O O . VAL A 1 121 ? -7.562 8.266 13.392 1.00 94.69 121 VAL A O 1
ATOM 983 N N . ASP A 1 122 ? -8.827 8.581 15.201 1.00 95.50 122 ASP A N 1
ATOM 984 C CA . ASP A 1 122 ? -7.754 8.477 16.195 1.00 95.50 122 ASP A CA 1
ATOM 985 C C . ASP A 1 122 ? -7.076 7.095 16.225 1.00 95.50 122 ASP A C 1
ATOM 987 O O . ASP A 1 122 ? -5.918 6.984 16.622 1.00 95.50 122 ASP A O 1
ATOM 991 N N . THR A 1 123 ? -7.751 6.048 15.745 1.00 95.31 123 THR A N 1
ATOM 992 C CA . THR A 1 123 ? -7.208 4.683 15.638 1.00 95.31 123 THR A CA 1
ATOM 993 C C . THR A 1 123 ? -6.686 4.328 14.242 1.00 95.31 123 THR A C 1
ATOM 995 O O . THR A 1 123 ? -6.150 3.236 14.047 1.00 95.31 123 THR A O 1
ATOM 998 N N . HIS A 1 124 ? -6.772 5.237 13.261 1.00 96.50 124 HIS A N 1
ATOM 999 C CA . HIS A 1 124 ? -6.347 4.984 11.872 1.00 96.50 124 HIS A CA 1
ATOM 1000 C C . HIS A 1 124 ? -4.865 4.610 11.741 1.00 96.50 124 HIS A C 1
ATOM 1002 O O . HIS A 1 124 ? -4.506 3.842 10.848 1.00 96.50 124 HIS A O 1
ATOM 1008 N N . TYR A 1 125 ? -4.004 5.050 12.665 1.00 96.62 125 TYR A N 1
ATOM 1009 C CA . TYR A 1 125 ? -2.597 4.631 12.696 1.00 96.62 125 TYR A CA 1
ATOM 1010 C C . TYR A 1 125 ? -2.438 3.104 12.831 1.00 96.62 125 TYR A C 1
ATOM 1012 O O . TYR A 1 125 ? -1.506 2.527 12.271 1.00 96.62 125 TYR A O 1
ATOM 1020 N N . ARG A 1 126 ? -3.371 2.418 13.508 1.00 97.56 126 ARG A N 1
ATOM 1021 C CA . ARG A 1 126 ? -3.373 0.951 13.622 1.00 97.56 126 ARG A CA 1
ATOM 1022 C C . ARG A 1 126 ? -3.678 0.283 12.287 1.00 97.56 126 ARG A C 1
ATOM 1024 O O . ARG A 1 126 ? -3.051 -0.719 11.963 1.00 97.56 126 ARG A O 1
ATOM 1031 N N . VAL A 1 127 ? -4.570 0.865 11.483 1.00 98.06 127 VAL A N 1
ATOM 1032 C CA . VAL A 1 127 ? -4.863 0.384 10.121 1.00 98.06 127 VAL A CA 1
ATOM 1033 C C . VAL A 1 127 ? -3.626 0.508 9.230 1.00 98.06 127 VAL A C 1
ATOM 1035 O O . VAL A 1 127 ? -3.295 -0.431 8.511 1.00 98.06 127 VAL A O 1
ATOM 1038 N N . LEU A 1 128 ? -2.870 1.605 9.347 1.00 97.94 128 LEU A N 1
ATOM 1039 C CA . LEU A 1 128 ? -1.590 1.771 8.645 1.00 97.94 128 LEU A CA 1
ATOM 1040 C C . LEU A 1 128 ? -0.542 0.729 9.071 1.00 97.94 128 LEU A C 1
ATOM 1042 O O . LEU A 1 128 ? 0.171 0.178 8.228 1.00 97.94 128 LEU A O 1
ATOM 1046 N N . HIS A 1 129 ? -0.445 0.426 10.369 1.00 96.88 129 HIS A N 1
ATOM 1047 C CA . HIS A 1 129 ? 0.438 -0.635 10.862 1.00 96.88 129 HIS A CA 1
ATOM 1048 C C . HIS A 1 129 ? 0.013 -2.022 10.374 1.00 96.88 129 HIS A C 1
ATOM 1050 O O . HIS A 1 129 ? 0.866 -2.820 9.985 1.00 96.88 129 HIS A O 1
ATOM 1056 N N . PHE A 1 130 ? -1.291 -2.287 10.358 1.00 97.50 130 PHE A N 1
ATOM 1057 C CA . PHE A 1 130 ? -1.871 -3.529 9.867 1.00 97.50 130 PHE A CA 1
ATOM 1058 C C . PHE A 1 130 ? -1.591 -3.741 8.373 1.00 97.50 130 PHE A C 1
ATOM 1060 O O . PHE A 1 130 ? -1.060 -4.786 8.000 1.00 97.50 130 PHE A O 1
ATOM 1067 N N . ASP A 1 131 ? -1.821 -2.725 7.536 1.00 97.56 131 ASP A N 1
ATOM 1068 C CA . ASP A 1 131 ? -1.442 -2.734 6.117 1.00 97.56 131 ASP A CA 1
ATOM 1069 C C . ASP A 1 131 ? 0.053 -3.047 5.925 1.00 97.56 131 ASP A C 1
ATOM 1071 O O . ASP A 1 131 ? 0.432 -3.912 5.130 1.00 97.56 131 ASP A O 1
ATOM 1075 N N . ARG A 1 132 ? 0.933 -2.378 6.685 1.00 95.62 132 ARG A N 1
ATOM 1076 C CA . ARG A 1 132 ? 2.382 -2.618 6.601 1.00 95.62 132 ARG A CA 1
ATOM 1077 C C . ARG A 1 132 ? 2.742 -4.060 6.969 1.00 95.62 132 ARG A C 1
ATOM 1079 O O . ARG A 1 132 ? 3.614 -4.641 6.316 1.00 95.62 132 ARG A O 1
ATOM 1086 N N . ALA A 1 133 ? 2.092 -4.633 7.981 1.00 94.38 133 ALA A N 1
ATOM 1087 C CA . ALA A 1 133 ? 2.304 -6.020 8.385 1.00 94.38 133 ALA A CA 1
ATOM 1088 C C . ALA A 1 133 ? 1.913 -6.995 7.263 1.00 94.38 133 ALA A C 1
ATOM 1090 O O . ALA A 1 133 ? 2.734 -7.830 6.879 1.00 94.38 133 ALA A O 1
ATOM 1091 N N . ILE A 1 134 ? 0.730 -6.820 6.661 1.00 95.19 134 ILE A N 1
ATOM 1092 C CA . ILE A 1 134 ? 0.259 -7.658 5.547 1.00 95.19 134 ILE A CA 1
ATOM 1093 C C . ILE A 1 134 ? 1.226 -7.608 4.363 1.00 95.19 134 ILE A C 1
ATOM 1095 O O . ILE A 1 134 ? 1.696 -8.647 3.892 1.00 95.19 134 ILE A O 1
ATOM 1099 N N . ARG A 1 135 ? 1.583 -6.403 3.900 1.00 93.50 135 ARG A N 1
ATOM 1100 C CA . ARG A 1 135 ? 2.480 -6.246 2.744 1.00 93.50 135 ARG A CA 1
ATOM 1101 C C . ARG A 1 135 ? 3.856 -6.859 2.996 1.00 93.50 135 ARG A C 1
ATOM 1103 O O . ARG A 1 135 ? 4.457 -7.399 2.071 1.00 93.50 135 ARG A O 1
ATOM 1110 N N . THR A 1 136 ? 4.340 -6.818 4.238 1.00 91.44 136 THR A N 1
ATOM 1111 C CA . THR A 1 136 ? 5.596 -7.476 4.632 1.00 91.44 136 THR A CA 1
ATOM 1112 C C . THR A 1 136 ? 5.474 -9.001 4.576 1.00 91.44 136 THR A C 1
ATOM 1114 O O . THR A 1 136 ? 6.383 -9.659 4.073 1.00 91.44 136 THR A O 1
ATOM 1117 N N . THR A 1 137 ? 4.350 -9.568 5.027 1.00 90.38 137 THR A N 1
ATOM 1118 C CA . THR A 1 137 ? 4.082 -11.015 4.956 1.00 90.38 137 THR A CA 1
ATOM 1119 C C . THR A 1 137 ? 4.025 -11.526 3.515 1.00 90.38 137 THR A C 1
ATOM 1121 O O . THR A 1 137 ? 4.684 -12.518 3.197 1.00 90.38 137 THR A O 1
ATOM 1124 N N . VAL A 1 138 ? 3.295 -10.839 2.633 1.00 89.06 138 VAL A N 1
ATOM 1125 C CA . VAL A 1 138 ? 3.150 -11.230 1.218 1.00 89.06 138 VAL A CA 1
ATOM 1126 C C . VAL A 1 138 ? 4.482 -11.122 0.466 1.00 89.06 138 VAL A C 1
ATOM 1128 O O . VAL A 1 138 ? 4.858 -12.006 -0.298 1.00 89.06 138 VAL A O 1
ATOM 1131 N N . ALA A 1 139 ? 5.260 -10.070 0.722 1.00 82.06 139 ALA A N 1
ATOM 1132 C CA . ALA A 1 139 ? 6.556 -9.880 0.074 1.00 82.06 139 ALA A CA 1
ATOM 1133 C C . ALA A 1 139 ? 7.682 -10.789 0.614 1.00 82.06 139 ALA A C 1
ATOM 1135 O O . ALA A 1 139 ? 8.754 -10.880 0.020 1.00 82.06 139 ALA A O 1
ATOM 1136 N N . GLY A 1 140 ? 7.465 -11.489 1.730 1.00 67.44 140 GLY A N 1
ATOM 1137 C CA . GLY A 1 140 ? 8.451 -12.375 2.359 1.00 67.44 140 GLY A CA 1
ATOM 1138 C C . GLY A 1 140 ? 8.732 -13.689 1.615 1.00 67.44 140 GLY A C 1
ATOM 1139 O O . GLY A 1 140 ? 9.391 -14.561 2.175 1.00 67.44 140 GLY A O 1
ATOM 1140 N N . GLY A 1 141 ? 8.234 -13.865 0.385 1.00 59.84 141 GLY A N 1
ATOM 1141 C CA . GLY A 1 141 ? 8.374 -15.110 -0.382 1.00 59.84 141 GLY A CA 1
ATOM 1142 C C . GLY A 1 141 ? 7.374 -16.200 0.016 1.00 59.84 141 GLY A C 1
ATOM 1143 O O . GLY A 1 141 ? 7.581 -17.374 -0.295 1.00 59.84 141 GLY A O 1
ATOM 1144 N N . THR A 1 142 ? 6.298 -15.820 0.704 1.00 58.50 142 THR A N 1
ATOM 1145 C CA . THR A 1 142 ? 5.180 -16.711 1.016 1.00 58.50 142 THR A CA 1
ATOM 1146 C C . THR A 1 142 ? 4.343 -16.961 -0.248 1.00 58.50 142 THR A C 1
ATOM 1148 O O . THR A 1 142 ? 4.338 -16.156 -1.176 1.00 58.50 142 THR A O 1
ATOM 1151 N N . GLN A 1 143 ? 3.638 -18.095 -0.321 1.00 74.62 143 GLN A N 1
ATOM 1152 C CA . GLN A 1 143 ? 2.660 -18.381 -1.391 1.00 74.62 143 GLN A CA 1
ATOM 1153 C C . GLN A 1 143 ? 1.325 -17.638 -1.162 1.00 74.62 143 GLN A C 1
ATOM 1155 O O . GLN A 1 143 ? 0.287 -18.099 -1.619 1.00 74.62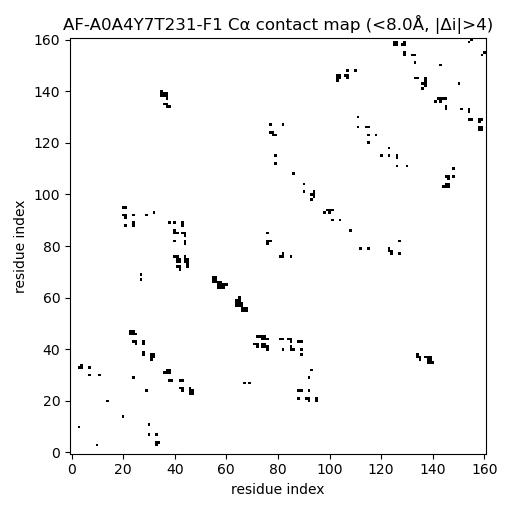 143 GLN A O 1
ATOM 1160 N N . VAL A 1 144 ? 1.345 -16.535 -0.405 1.00 84.44 144 VAL A N 1
ATOM 1161 C CA . VAL A 1 144 ? 0.159 -15.793 0.041 1.00 84.44 144 VAL A CA 1
ATOM 1162 C C . VAL A 1 144 ? 0.010 -14.540 -0.812 1.00 84.44 144 VAL A C 1
ATOM 1164 O O . VAL A 1 144 ? 0.975 -13.795 -0.992 1.00 84.44 144 VAL A O 1
ATOM 1167 N N . LEU A 1 145 ? -1.188 -14.311 -1.336 1.00 87.94 145 LEU A N 1
ATOM 1168 C CA . LEU A 1 145 ? -1.551 -13.127 -2.112 1.00 87.94 145 LEU A CA 1
ATOM 1169 C C . LEU A 1 145 ? -2.178 -12.057 -1.213 1.00 87.94 145 LEU A C 1
ATOM 1171 O O . LEU A 1 145 ? -2.692 -12.352 -0.138 1.00 87.94 145 LEU A O 1
ATOM 1175 N N . LEU A 1 146 ? -2.186 -10.799 -1.659 1.00 91.75 146 LEU A N 1
ATOM 1176 C CA . LEU A 1 146 ? -2.891 -9.724 -0.946 1.00 91.75 146 LEU A CA 1
ATOM 1177 C C . LEU A 1 146 ? -4.413 -9.947 -0.903 1.00 91.75 146 LEU A C 1
ATOM 1179 O O . LEU A 1 146 ? -5.075 -9.421 -0.013 1.00 91.75 146 LEU A O 1
ATOM 1183 N N . SER A 1 147 ? -4.953 -10.731 -1.839 1.00 91.19 147 SER A N 1
ATOM 1184 C CA . SER A 1 147 ? -6.359 -11.147 -1.877 1.00 91.19 147 SER A CA 1
ATOM 1185 C C . SER A 1 147 ? -6.697 -12.256 -0.879 1.00 91.19 147 SER A C 1
ATOM 1187 O O . SER A 1 147 ? -7.872 -12.512 -0.639 1.00 91.19 147 SER A O 1
ATOM 1189 N N . ASP A 1 148 ? -5.707 -12.907 -0.259 1.00 91.44 148 ASP A N 1
ATOM 1190 C CA . ASP A 1 148 ? -5.940 -13.984 0.710 1.00 91.44 148 ASP A CA 1
ATOM 1191 C C . ASP A 1 148 ? -6.296 -13.411 2.094 1.00 91.44 148 ASP A C 1
ATOM 1193 O O . ASP A 1 148 ? -5.642 -13.691 3.100 1.00 91.44 148 ASP A O 1
ATOM 1197 N N . ILE A 1 149 ? -7.330 -12.568 2.142 1.00 91.31 149 ILE A N 1
ATOM 1198 C CA . ILE A 1 149 ? -7.686 -11.723 3.290 1.00 91.31 149 ILE A CA 1
ATOM 1199 C C . ILE A 1 149 ? -7.893 -12.543 4.570 1.00 91.31 149 ILE A C 1
ATOM 1201 O O . ILE A 1 149 ? -7.477 -12.120 5.653 1.00 91.31 149 ILE A O 1
ATOM 1205 N N . ASP A 1 150 ? -8.462 -13.743 4.448 1.00 91.38 150 ASP A N 1
ATOM 1206 C CA . ASP A 1 150 ? -8.690 -14.660 5.569 1.00 91.38 150 ASP A CA 1
ATOM 1207 C C . ASP A 1 150 ? -7.388 -15.051 6.288 1.00 91.38 150 ASP A C 1
ATOM 1209 O O . ASP A 1 150 ? -7.378 -15.262 7.504 1.00 91.38 150 ASP A O 1
ATOM 1213 N N . GLN A 1 151 ? -6.256 -15.073 5.575 1.00 90.62 151 GLN A N 1
ATOM 1214 C CA . GLN A 1 151 ? -4.947 -15.377 6.160 1.00 90.62 151 GLN A CA 1
ATOM 1215 C C . GLN A 1 151 ? -4.418 -14.249 7.060 1.00 90.62 151 GLN A C 1
ATOM 1217 O O . GLN A 1 151 ? -3.476 -14.457 7.827 1.00 90.62 151 GLN A O 1
ATOM 1222 N N . PHE A 1 152 ? -5.027 -13.059 7.026 1.00 92.12 152 PHE A N 1
ATOM 1223 C CA . PHE A 1 152 ? -4.600 -11.904 7.819 1.00 92.12 152 PHE A CA 1
ATOM 1224 C C . PHE A 1 152 ? -5.380 -11.726 9.124 1.00 92.12 152 PHE A C 1
ATOM 1226 O O . PHE A 1 152 ? -5.135 -10.760 9.850 1.00 92.12 152 PHE A O 1
ATOM 1233 N N . ALA A 1 153 ? -6.267 -12.663 9.481 1.00 91.44 153 ALA A N 1
ATOM 1234 C CA . ALA A 1 153 ? -7.044 -12.611 10.721 1.00 91.44 153 ALA A CA 1
ATOM 1235 C C . ALA A 1 153 ? -6.165 -12.455 11.980 1.00 91.44 153 ALA A C 1
ATOM 1237 O O . ALA A 1 153 ? -6.508 -11.690 12.883 1.00 91.44 153 ALA A O 1
ATOM 1238 N N . GLY A 1 154 ? -4.998 -13.112 12.016 1.00 90.06 154 GLY A N 1
ATOM 1239 C CA . GLY A 1 154 ? -4.039 -12.988 13.120 1.00 90.06 154 GLY A CA 1
ATOM 1240 C C . GLY A 1 154 ? -3.478 -11.570 13.266 1.00 90.06 154 GLY A C 1
ATOM 1241 O O . GLY A 1 154 ? -3.536 -10.989 14.349 1.00 90.06 154 GLY A O 1
ATOM 1242 N N . HIS A 1 155 ? -3.016 -10.970 12.162 1.00 90.25 155 HIS A N 1
ATOM 1243 C CA . HIS A 1 155 ? -2.570 -9.569 12.135 1.00 90.25 155 HIS A CA 1
ATOM 1244 C C . HIS A 1 155 ? -3.701 -8.616 12.527 1.00 90.25 155 HIS A C 1
ATOM 1246 O O . HIS A 1 155 ? -3.486 -7.665 13.278 1.00 90.25 155 HIS A O 1
ATOM 1252 N N . ARG A 1 156 ? -4.920 -8.900 12.053 1.00 92.69 156 ARG A N 1
ATOM 1253 C CA . ARG A 1 156 ? -6.107 -8.082 12.302 1.00 92.69 156 ARG A CA 1
ATOM 1254 C C . ARG A 1 156 ? -6.433 -8.053 13.789 1.00 92.69 156 ARG A C 1
ATOM 1256 O O . ARG A 1 156 ? -6.609 -6.977 14.349 1.00 92.69 156 ARG A O 1
ATOM 1263 N N . SER A 1 157 ? -6.455 -9.219 14.432 1.00 92.31 157 SER A N 1
ATOM 1264 C CA . SER A 1 157 ? -6.710 -9.333 15.868 1.00 92.31 157 SER A CA 1
ATOM 1265 C C . SER A 1 157 ? -5.594 -8.731 16.717 1.00 92.31 157 SER A C 1
ATOM 1267 O O . SER A 1 157 ? -5.893 -8.211 17.780 1.00 92.31 157 SER A O 1
ATOM 1269 N N . ALA A 1 158 ? -4.331 -8.820 16.297 1.00 94.00 158 ALA A N 1
ATOM 1270 C CA . ALA A 1 158 ? -3.205 -8.343 17.100 1.00 94.00 158 ALA A CA 1
ATOM 1271 C C . ALA A 1 158 ? -3.008 -6.821 17.032 1.00 94.00 158 ALA A C 1
ATOM 1273 O O . ALA A 1 158 ? -2.543 -6.214 17.993 1.00 94.00 158 ALA A O 1
ATOM 1274 N N . ILE A 1 159 ? -3.307 -6.209 15.882 1.00 94.88 159 ILE A N 1
ATOM 1275 C CA . ILE A 1 159 ? -3.003 -4.795 15.624 1.00 94.88 159 ILE A CA 1
ATOM 1276 C C . ILE A 1 159 ? -4.254 -3.923 15.748 1.00 94.88 159 ILE A C 1
ATOM 1278 O O . ILE A 1 159 ? -4.159 -2.774 16.179 1.00 94.88 159 ILE A O 1
ATOM 1282 N N . LEU A 1 160 ? -5.423 -4.442 15.355 1.00 92.31 160 LEU A N 1
ATOM 1283 C CA . LEU A 1 160 ? -6.654 -3.653 15.288 1.00 92.31 160 LEU A CA 1
ATOM 1284 C C . LEU A 1 160 ? -7.600 -3.836 16.482 1.00 92.31 160 LEU A C 1
ATOM 1286 O O . LEU A 1 160 ? -8.649 -3.190 16.470 1.00 92.31 160 LEU A O 1
ATOM 1290 N N . SER A 1 161 ? -7.262 -4.682 17.463 1.00 83.44 161 SER A N 1
ATOM 1291 C CA . SER A 1 161 ? -7.971 -4.789 18.752 1.00 83.44 161 SER A CA 1
ATOM 1292 C C . SER A 1 161 ? -7.754 -3.551 19.611 1.00 83.44 161 SER A C 1
ATOM 1294 O O . SER A 1 161 ? -8.739 -2.954 20.075 1.00 83.44 161 SER A O 1
#

Radius of gyration: 16.68 Å; Cα contacts (8 Å, |Δi|>4): 155; chains: 1; bounding box: 49×38×40 Å

Secondary structure (DSSP, 8-state):
-TTTTT-HHHHHHHHHH-TTSPTT--HHHHHHHHTTPPP-HHHHHHHHT-SS-------EETTEE-----PPPSS---SHHHHHHHHHHHHHHHHHH-GGGHHHHHHHHHHHHHHHHTS-GGGHHHHHHHHHHHHHHHHTT-S--TT-GGGGHHHHHHH--

Sequence (161 aa):
LRKFGRDISACKQWLLTSSSAPSGFPASEWENLLRGKPVNLDVVFSSLYQMVPVKENKGRIGDNEISFGHTEPARKVQTHGDWTIAWNAASRATEFLFRHRRDELDEYARFIQAEFATRQVDTHYRVLHFDRAIRTTVAGGTQVLLSDIDQFAGHRSAILS

Solvent-accessible surface area (backbone atoms only — not comparable to full-atom values): 9490 Å² total; per-residue (Å²): 120,87,73,54,64,75,44,56,68,63,51,49,56,48,53,76,69,39,91,81,52,71,82,66,65,47,70,70,42,54,51,22,56,56,70,44,38,53,68,54,49,30,49,43,41,26,42,74,70,52,90,57,83,75,75,62,64,76,46,71,66,78,98,49,79,63,54,85,71,90,70,79,52,90,38,71,64,74,48,73,66,45,42,52,57,17,47,52,54,51,45,53,50,45,29,71,79,38,63,89,46,45,66,39,50,56,48,33,49,52,52,56,51,48,57,49,73,75,44,60,76,91,53,41,60,34,52,56,51,39,52,52,51,51,44,46,54,38,30,67,75,49,100,50,57,70,58,49,57,79,79,42,52,65,54,47,59,74,50,66,110

Mean predicted aligned error: 9.19 Å

Organism: Coprinellus micaceus (NCBI:txid71717)

Foldseek 3Di:
DPPLLPCVPVVLVCLVPDPPADPQADPVQLSCLSLLHFGALLQLLLSVPCPDPDPQPFDDDDPDTDRDDPDPRPGGQLFPVSCVNSLVNSLSNNCVVVVVCNVLSVLLNVVLVVLVVVDDRVLVVLSVVLVVVLSRVSSVPDPDTSNNVVVSVVSCVVRVD